Protein AF-A0AAD9XGZ4-F1 (afdb_monomer_lite)

Secondary structure (DSSP, 8-state):
-PPP--------PPPPPPPPGGGTT-S-SEEEETTTTEEEEEETTTEEEEEETTTTEEEEEEESS-----TT----EEEEEEEE-TTSSEEEEEEEEPPBTTBS-EEEEEEEEE-STT--EEEEEEEESTTTTSPEEEEEE-SSSSEEEEEETTS-EEEEE--TT---

Radius of gyration: 16.62 Å; chains: 1; bounding box: 54×34×38 Å

Sequence (168 aa):
MPSLEILKSISGIKFSCSLPEEYEGFGSGVAFDHSSALVALRTYNYRVQFYSLFDDHGISEVQVFERNHQPGDDVTVVVTLVALSQDGSMMSTVEVRLAEEGIGGLVCLKFWASESQNKKFTLSTIIYEPHRDARISAVAFHPTRPVSVSSSYGGDFKAILNDLNISC

InterPro domains:
  IPR057644 WD repeat-containing protein 75, second beta-propeller [PF23769] (36-160)

Organism: NCBI:txid168575

pLDDT: mean 82.31, std 13.0, range [37.31, 97.62]

Foldseek 3Di:
DDDDDDPDDADDDADAPDDPPVLVPAEDQWEAAQQQRWIWGHHPQQKTWIAHPVVRGTLDMDRNDDDDDDPPPPWDKDFRYWYAANNRQKIKIWIWTDADVNPDIWIKIWMWGQPDPSSDTDTDDIDICVPPPWDWRDKADDRPAQWIKTDTPVGDMDIDRNDPPPDD

Structure (mmCIF, N/CA/C/O backbone):
data_AF-A0AAD9XGZ4-F1
#
_entry.id   AF-A0AAD9XGZ4-F1
#
loop_
_atom_site.group_PDB
_atom_site.id
_atom_site.type_symbol
_atom_site.label_atom_id
_atom_site.label_alt_id
_atom_site.label_comp_id
_atom_site.label_asym_id
_atom_site.label_entity_id
_atom_site.label_seq_id
_atom_site.pdbx_PDB_ins_code
_atom_site.Cartn_x
_atom_site.Cartn_y
_atom_site.Cartn_z
_atom_site.occupancy
_atom_site.B_iso_or_equiv
_atom_site.auth_seq_id
_atom_site.auth_comp_id
_atom_site.auth_asym_id
_atom_site.auth_atom_id
_atom_site.pdbx_PDB_model_num
ATOM 1 N N . MET A 1 1 ? -33.937 -5.736 -3.585 1.00 68.31 1 MET A N 1
ATOM 2 C CA . MET A 1 1 ? -32.604 -5.495 -4.181 1.00 68.31 1 MET A CA 1
ATOM 3 C C . MET A 1 1 ? -31.877 -4.512 -3.281 1.00 68.31 1 MET A C 1
ATOM 5 O O . MET A 1 1 ? -32.551 -3.600 -2.815 1.00 68.31 1 MET A O 1
ATOM 9 N N . PRO A 1 2 ? -30.584 -4.693 -2.977 1.00 77.94 2 PRO A N 1
ATOM 10 C CA . PRO A 1 2 ? -29.831 -3.674 -2.250 1.00 77.94 2 PRO A CA 1
ATOM 11 C C . PRO A 1 2 ? -29.746 -2.398 -3.103 1.00 77.94 2 PRO A C 1
ATOM 13 O O . PRO A 1 2 ? -29.418 -2.474 -4.286 1.00 77.94 2 PRO A O 1
ATOM 16 N N . SER A 1 3 ? -30.092 -1.247 -2.526 1.00 84.62 3 SER A N 1
ATOM 17 C CA . SER A 1 3 ? -29.926 0.074 -3.143 1.00 84.62 3 SER A CA 1
ATOM 18 C C . SER A 1 3 ? -28.586 0.667 -2.716 1.00 84.62 3 SER A C 1
ATOM 20 O O . SER A 1 3 ? -28.264 0.659 -1.529 1.00 84.62 3 SER A O 1
ATOM 22 N N . LEU A 1 4 ? -27.807 1.169 -3.673 1.00 88.12 4 LEU A N 1
ATOM 23 C CA . LEU A 1 4 ? -26.573 1.909 -3.409 1.00 88.12 4 LEU A CA 1
ATOM 24 C C . LEU A 1 4 ? -26.882 3.408 -3.467 1.00 88.12 4 LEU A C 1
ATOM 26 O O . LEU A 1 4 ? -27.481 3.867 -4.437 1.00 88.12 4 LEU A O 1
ATOM 30 N N . GLU A 1 5 ? -26.474 4.156 -2.445 1.00 90.94 5 GLU A N 1
ATOM 31 C CA . GLU A 1 5 ? -26.660 5.607 -2.353 1.00 90.94 5 GLU A CA 1
ATOM 32 C C . GLU A 1 5 ? -25.336 6.277 -1.966 1.00 90.94 5 GLU A C 1
ATOM 34 O O . GLU A 1 5 ? -24.595 5.773 -1.119 1.00 90.94 5 GLU A O 1
ATOM 39 N N . ILE A 1 6 ? -25.027 7.415 -2.593 1.00 87.19 6 ILE A N 1
ATOM 40 C CA . ILE A 1 6 ? -23.882 8.245 -2.209 1.00 87.19 6 ILE A CA 1
ATOM 41 C C . ILE A 1 6 ? -24.307 9.089 -1.008 1.00 87.19 6 ILE A C 1
ATOM 43 O O . ILE A 1 6 ? -25.041 10.059 -1.158 1.00 87.19 6 ILE A O 1
ATOM 47 N N . LEU A 1 7 ? -23.826 8.726 0.182 1.00 83.44 7 LEU A N 1
ATOM 48 C CA . LEU A 1 7 ? -24.196 9.412 1.425 1.00 83.44 7 LEU A CA 1
ATOM 49 C C . LEU A 1 7 ? -23.436 10.726 1.643 1.00 83.44 7 LEU A C 1
ATOM 51 O O . LEU A 1 7 ? -23.966 11.659 2.241 1.00 83.44 7 LEU A O 1
ATOM 55 N N . LYS A 1 8 ? -22.173 10.798 1.207 1.00 80.31 8 LYS A N 1
ATOM 56 C CA . LYS A 1 8 ? -21.296 11.946 1.464 1.00 80.31 8 LYS A CA 1
ATOM 57 C C . LYS A 1 8 ? -20.211 12.057 0.397 1.00 80.31 8 LYS A C 1
ATOM 59 O O . LYS A 1 8 ? -19.667 11.047 -0.040 1.00 80.31 8 LYS A O 1
ATOM 64 N N . SER A 1 9 ? -19.874 13.292 0.027 1.00 82.31 9 SER A N 1
ATOM 65 C CA . SER A 1 9 ? -18.681 13.621 -0.759 1.00 82.31 9 SER A CA 1
ATOM 66 C C . SER A 1 9 ? -17.695 14.361 0.136 1.00 82.31 9 SER A C 1
ATOM 68 O O . SER A 1 9 ? -18.062 15.355 0.762 1.00 82.31 9 SER A O 1
ATOM 70 N N . ILE A 1 10 ? -16.461 13.871 0.202 1.00 77.50 10 ILE A N 1
ATOM 71 C CA . ILE A 1 10 ? -15.384 14.446 1.011 1.00 77.50 10 ILE A CA 1
ATOM 72 C C . ILE A 1 10 ? -14.401 15.150 0.073 1.00 77.50 10 ILE A C 1
ATOM 74 O O . ILE A 1 10 ? -13.942 14.561 -0.905 1.00 77.50 10 ILE A O 1
ATOM 78 N N . SER A 1 11 ? -14.088 16.409 0.377 1.00 72.12 11 SER A N 1
ATOM 79 C CA . SER A 1 11 ? -13.188 17.271 -0.400 1.00 72.12 11 SER A CA 1
ATOM 80 C C . SER A 1 11 ? -11.996 17.693 0.466 1.00 72.12 11 SER A C 1
ATOM 82 O O . SER A 1 11 ? -12.131 17.802 1.678 1.00 72.12 11 SER A O 1
ATOM 84 N N . GLY A 1 12 ? -10.831 17.964 -0.136 1.00 65.00 12 GLY A N 1
ATOM 85 C CA . GLY A 1 12 ? -9.631 18.405 0.604 1.00 65.00 12 GLY A CA 1
ATOM 86 C C . GLY A 1 12 ? -8.572 17.324 0.851 1.00 65.00 12 GLY A C 1
ATOM 87 O O . GLY A 1 12 ? -7.594 17.566 1.558 1.00 65.00 12 GLY A O 1
ATOM 88 N N . ILE A 1 13 ? -8.725 16.149 0.235 1.00 74.12 13 ILE A N 1
ATOM 89 C CA . ILE A 1 13 ? -7.641 15.169 0.109 1.00 74.12 13 ILE A CA 1
ATOM 90 C C . ILE A 1 13 ? -6.483 15.836 -0.646 1.00 74.12 13 ILE A C 1
ATOM 92 O O . ILE A 1 13 ? -6.701 16.486 -1.674 1.00 74.12 13 ILE A O 1
ATOM 96 N N . LYS A 1 14 ? -5.251 15.695 -0.142 1.00 72.19 14 LYS A N 1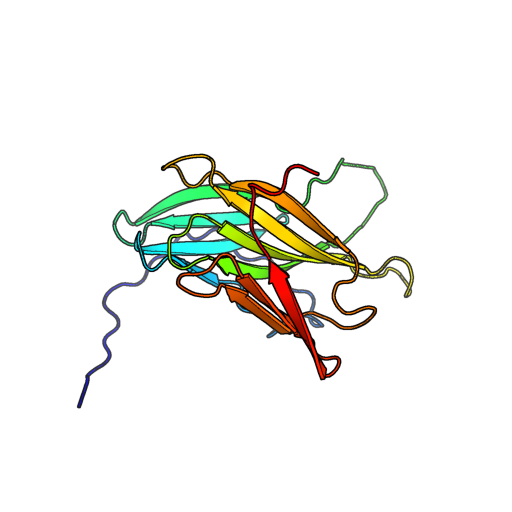
ATOM 97 C CA . LYS A 1 14 ? -4.068 16.231 -0.830 1.00 72.19 14 LYS A CA 1
ATOM 98 C C . LYS A 1 14 ? -3.973 15.578 -2.210 1.00 72.19 14 LYS A C 1
ATOM 100 O O . LYS A 1 14 ? -4.014 14.355 -2.306 1.00 72.19 14 LYS A O 1
ATOM 105 N N . PHE A 1 15 ? -3.846 16.389 -3.263 1.00 61.56 15 PHE A N 1
ATOM 106 C CA . PHE A 1 15 ? -3.835 15.902 -4.644 1.00 61.56 15 PHE A CA 1
ATOM 107 C C . PHE A 1 15 ? -2.858 14.732 -4.828 1.00 61.56 15 PHE A C 1
ATOM 109 O O . PHE A 1 15 ? -1.683 14.802 -4.447 1.00 61.56 15 PHE A O 1
ATOM 116 N N . SER A 1 16 ? -3.353 13.654 -5.436 1.00 57.56 16 SER A N 1
ATOM 117 C CA . SER A 1 16 ? -2.508 12.587 -5.956 1.00 57.56 16 SER A CA 1
ATOM 118 C C . SER A 1 16 ? -1.669 13.146 -7.100 1.00 57.56 16 SER A C 1
ATOM 120 O O . SER A 1 16 ? -2.205 13.816 -7.983 1.00 57.56 16 SER A O 1
ATOM 122 N N . CYS A 1 17 ? -0.369 12.852 -7.109 1.00 54.00 17 CYS A N 1
ATOM 123 C CA . CYS A 1 17 ? 0.466 13.134 -8.272 1.00 54.00 17 CYS A CA 1
ATOM 124 C C . CYS A 1 17 ? -0.127 12.430 -9.504 1.00 54.00 17 CYS A C 1
ATOM 126 O O . CYS A 1 17 ? -0.464 11.237 -9.408 1.00 54.00 17 CYS A O 1
ATOM 128 N N . SER A 1 18 ? -0.231 13.147 -10.629 1.00 58.06 18 SER A N 1
ATOM 129 C CA . SER A 1 18 ? -0.430 12.528 -11.940 1.00 58.06 18 SER A CA 1
ATOM 130 C C . SER A 1 18 ? 0.660 11.479 -12.112 1.00 58.06 18 SER A C 1
ATOM 132 O O . SER A 1 18 ? 1.850 11.782 -12.001 1.00 58.06 18 SER A O 1
ATOM 134 N N . LEU A 1 19 ? 0.246 10.225 -12.274 1.00 63.41 19 LEU A N 1
ATOM 135 C CA . LEU A 1 19 ? 1.188 9.172 -12.611 1.00 63.41 19 LEU A CA 1
ATOM 136 C C . LEU A 1 19 ? 1.764 9.507 -13.996 1.00 63.41 19 LEU A C 1
ATOM 138 O O . LEU A 1 19 ? 1.043 10.079 -14.812 1.00 63.41 19 LEU A O 1
ATOM 142 N N . PRO A 1 20 ? 3.039 9.191 -14.277 1.00 68.94 20 PRO A N 1
ATOM 143 C CA . PRO A 1 20 ? 3.502 9.173 -15.659 1.00 68.94 20 PRO A CA 1
ATOM 144 C C . PRO A 1 20 ? 2.539 8.319 -16.495 1.00 68.94 20 PRO A C 1
ATOM 146 O O . PRO A 1 20 ? 2.018 7.334 -15.973 1.00 68.94 20 PRO A O 1
ATOM 149 N N . GLU A 1 21 ? 2.317 8.668 -17.763 1.00 65.94 21 GLU A N 1
ATOM 150 C CA . GLU A 1 21 ? 1.323 8.026 -18.647 1.00 65.94 21 GLU A CA 1
ATOM 151 C C . GLU A 1 21 ? 1.441 6.487 -18.653 1.00 65.94 21 GLU A C 1
ATOM 153 O O . GLU A 1 21 ? 0.450 5.768 -18.595 1.00 65.94 21 GLU A O 1
ATOM 158 N N . GLU A 1 22 ? 2.667 5.963 -18.566 1.00 66.31 22 GLU A N 1
ATOM 159 C CA . GLU A 1 22 ? 2.972 4.526 -18.471 1.00 66.31 22 GLU A CA 1
ATOM 160 C C . GLU A 1 22 ? 2.443 3.816 -17.208 1.00 66.31 22 GLU A C 1
ATOM 162 O O . GLU A 1 22 ? 2.495 2.584 -17.113 1.00 66.31 22 GLU A O 1
ATOM 167 N N . TYR A 1 23 ? 2.012 4.584 -16.211 1.00 67.00 23 TYR A N 1
ATOM 168 C CA . TYR A 1 23 ? 1.480 4.143 -14.924 1.00 67.00 23 TYR A CA 1
ATOM 169 C C . TYR A 1 23 ? 0.049 4.654 -14.699 1.00 67.00 23 TYR A C 1
ATOM 171 O O . TYR A 1 23 ? -0.566 4.295 -13.693 1.00 67.00 23 TYR A O 1
ATOM 179 N N . GLU A 1 24 ? -0.521 5.439 -15.620 1.00 62.72 24 GLU A N 1
ATOM 180 C CA . GLU A 1 24 ? -1.932 5.819 -15.558 1.00 62.72 24 GLU A CA 1
ATOM 181 C C . GLU A 1 24 ? -2.832 4.579 -15.669 1.00 62.72 24 GLU A C 1
ATOM 183 O O . GLU A 1 24 ? -2.629 3.694 -16.495 1.00 62.72 24 GLU A O 1
ATOM 188 N N . GLY A 1 25 ? -3.821 4.481 -14.775 1.00 60.16 25 GLY A N 1
ATOM 189 C CA . GLY A 1 25 ? -4.722 3.326 -14.688 1.00 60.16 25 GLY A CA 1
ATOM 190 C C . GLY A 1 25 ? -4.160 2.115 -13.933 1.00 60.16 25 GLY A C 1
ATOM 191 O O . GLY A 1 25 ? -4.899 1.157 -13.698 1.00 60.16 25 GLY A O 1
ATOM 192 N N . PHE A 1 26 ? -2.898 2.154 -13.494 1.00 59.78 26 PHE A N 1
ATOM 193 C CA . PHE A 1 26 ? -2.288 1.061 -12.747 1.00 59.78 26 PHE A CA 1
ATOM 194 C C . PHE A 1 26 ? -2.330 1.303 -11.237 1.00 59.78 26 PHE A C 1
ATOM 196 O O . PHE A 1 26 ? -1.726 2.233 -10.708 1.00 59.78 26 PHE A O 1
ATOM 203 N N . GLY A 1 27 ? -3.001 0.381 -10.547 1.00 58.09 27 GLY A N 1
ATOM 204 C CA . GLY A 1 27 ? -2.954 0.243 -9.101 1.00 58.09 27 GLY A CA 1
ATOM 205 C C . GLY A 1 27 ? -4.003 1.035 -8.325 1.00 58.09 27 GLY A C 1
ATOM 206 O O . GLY A 1 27 ? -4.427 2.130 -8.687 1.00 58.09 27 GLY A O 1
ATOM 207 N N . SER A 1 28 ? -4.436 0.445 -7.211 1.00 65.56 28 SER A N 1
ATOM 208 C CA . SER A 1 28 ? -5.291 1.122 -6.247 1.00 65.56 28 SER A CA 1
ATOM 209 C C . SER A 1 28 ? -4.439 2.119 -5.463 1.00 65.56 28 SER A C 1
ATOM 211 O O . SER A 1 28 ? -3.741 1.754 -4.518 1.00 65.56 28 SER A O 1
ATOM 213 N N . GLY A 1 29 ? -4.490 3.398 -5.842 1.00 75.25 29 GLY A N 1
ATOM 214 C CA . GLY A 1 29 ? -3.898 4.499 -5.064 1.00 75.25 29 GLY A CA 1
ATOM 215 C C . GLY A 1 29 ? -4.593 4.750 -3.717 1.00 75.25 29 GLY A C 1
ATOM 216 O O . GLY A 1 29 ? -4.293 5.740 -3.050 1.00 75.25 29 GLY A O 1
ATOM 217 N N . VAL A 1 30 ? -5.537 3.878 -3.358 1.00 84.69 30 VAL A N 1
ATOM 218 C CA . VAL A 1 30 ? -6.431 3.955 -2.210 1.00 84.69 30 VAL A CA 1
ATOM 219 C C . VAL A 1 30 ? -6.439 2.598 -1.504 1.00 84.69 30 VAL A C 1
ATOM 221 O O . VAL A 1 30 ? -6.598 1.564 -2.150 1.00 84.69 30 VAL A O 1
ATOM 224 N N . ALA A 1 31 ? -6.315 2.585 -0.184 1.00 89.94 31 ALA A N 1
ATOM 225 C CA . ALA A 1 31 ? -6.565 1.409 0.644 1.00 89.94 31 ALA A CA 1
ATOM 226 C C . ALA A 1 31 ? -7.522 1.765 1.779 1.00 89.94 31 ALA A C 1
ATOM 228 O O . ALA A 1 31 ? -7.543 2.905 2.238 1.00 89.94 31 ALA A O 1
ATOM 229 N N . PHE A 1 32 ? -8.305 0.791 2.233 1.00 86.88 32 PHE A N 1
ATOM 230 C CA . PHE A 1 32 ? -9.317 0.992 3.263 1.00 86.88 32 PHE A CA 1
ATOM 231 C C . PHE A 1 32 ? -9.046 0.111 4.483 1.00 86.88 32 PHE A C 1
ATOM 233 O O . PHE A 1 32 ? -8.847 -1.095 4.353 1.00 86.88 32 PHE A O 1
ATOM 240 N N . ASP A 1 33 ? -9.049 0.726 5.664 1.00 84.38 33 ASP A N 1
ATOM 241 C CA . ASP A 1 33 ? -9.039 0.050 6.958 1.00 84.38 33 ASP A CA 1
ATOM 242 C C . ASP A 1 33 ? -10.484 -0.179 7.408 1.00 84.38 33 ASP A C 1
ATOM 244 O O . ASP A 1 33 ? -11.184 0.743 7.841 1.00 84.38 33 ASP A O 1
ATOM 248 N N . HIS A 1 34 ? -10.913 -1.434 7.335 1.00 76.62 34 HIS A N 1
ATOM 249 C CA . HIS A 1 34 ? -12.257 -1.847 7.719 1.00 76.62 34 HIS A CA 1
ATOM 250 C C . HIS A 1 34 ? -12.527 -1.734 9.224 1.00 76.62 34 HIS A C 1
ATOM 252 O O . HIS A 1 34 ? -13.690 -1.649 9.614 1.00 76.62 34 HIS A O 1
ATOM 258 N N . SER A 1 35 ? -11.492 -1.745 10.070 1.00 80.88 35 SER A N 1
ATOM 259 C CA . SER A 1 35 ? -11.654 -1.698 11.528 1.00 80.88 35 SER A CA 1
ATOM 260 C C . SER A 1 35 ? -11.945 -0.288 12.040 1.00 80.88 35 SER A C 1
ATOM 262 O O . SER A 1 35 ? -12.730 -0.108 12.968 1.00 80.88 35 SER A O 1
ATOM 264 N N . SER A 1 36 ? -11.317 0.709 11.417 1.00 80.69 36 SER A N 1
ATOM 265 C CA . SER A 1 36 ? -11.262 2.089 11.915 1.00 80.69 36 SER A CA 1
ATOM 266 C C . SER A 1 36 ? -11.912 3.096 10.953 1.00 80.69 36 SER A C 1
ATOM 268 O O . SER A 1 36 ? -11.860 4.297 11.199 1.00 80.69 36 SER A O 1
ATOM 270 N N . ALA A 1 37 ? -12.505 2.613 9.851 1.00 84.38 37 ALA A N 1
ATOM 271 C CA . ALA A 1 37 ? -13.036 3.413 8.742 1.00 84.38 37 ALA A CA 1
ATOM 272 C C . ALA A 1 37 ? -12.046 4.478 8.239 1.00 84.38 37 ALA A C 1
ATOM 274 O O . ALA A 1 37 ? -12.396 5.643 8.024 1.00 84.38 37 ALA A O 1
ATOM 275 N N . LEU A 1 38 ? -10.793 4.060 8.062 1.00 86.88 38 LEU A N 1
ATOM 276 C CA . LEU A 1 38 ? -9.726 4.922 7.567 1.00 86.88 38 LEU A CA 1
ATOM 277 C C . LEU A 1 38 ? -9.452 4.639 6.105 1.00 86.88 38 LEU A C 1
ATOM 279 O O . LEU A 1 38 ? -9.529 3.500 5.648 1.00 86.88 38 LEU A O 1
ATOM 283 N N . VAL A 1 39 ? -9.059 5.681 5.389 1.00 89.38 39 VAL A N 1
ATOM 284 C CA . VAL A 1 39 ? -8.574 5.559 4.020 1.00 89.38 39 VAL A CA 1
ATOM 285 C C . VAL A 1 39 ? -7.110 5.967 3.989 1.00 89.38 39 VAL A C 1
ATOM 287 O O . VAL A 1 39 ? -6.756 7.042 4.470 1.00 89.38 39 VAL A O 1
ATOM 290 N N . ALA A 1 40 ? -6.264 5.116 3.421 1.00 90.94 40 ALA A N 1
ATOM 291 C CA . ALA A 1 40 ? -4.907 5.467 3.037 1.00 90.94 40 ALA A CA 1
ATOM 292 C C . ALA A 1 40 ? -4.892 5.847 1.559 1.00 90.94 40 ALA A C 1
ATOM 294 O O . ALA A 1 40 ? -5.353 5.094 0.703 1.00 90.94 40 ALA A O 1
ATOM 295 N N . LEU A 1 41 ? -4.372 7.030 1.270 1.00 89.06 41 LEU A N 1
ATOM 296 C CA . LEU A 1 41 ? -4.393 7.654 -0.042 1.00 89.06 41 LEU A CA 1
ATOM 297 C C . LEU A 1 41 ? -2.971 8.008 -0.420 1.00 89.06 41 LEU A C 1
ATOM 299 O O . LEU A 1 41 ? -2.280 8.704 0.320 1.00 89.06 41 LEU A O 1
ATOM 303 N N . ARG A 1 42 ? -2.525 7.566 -1.587 1.00 87.44 42 ARG A N 1
ATOM 304 C CA . ARG A 1 42 ? -1.276 8.063 -2.157 1.00 87.44 42 ARG A CA 1
ATOM 305 C C . ARG A 1 42 ? -1.413 9.552 -2.489 1.00 87.44 42 ARG A C 1
ATOM 307 O O . ARG A 1 42 ? -2.325 9.945 -3.216 1.00 87.44 42 ARG A O 1
ATOM 314 N N . THR A 1 43 ? -0.456 10.356 -2.040 1.00 80.44 43 THR A N 1
ATOM 315 C CA . THR A 1 43 ? -0.387 11.804 -2.281 1.00 80.44 43 THR A CA 1
ATOM 316 C C . THR A 1 43 ? 0.907 12.189 -3.011 1.00 80.44 43 THR A C 1
ATOM 318 O O . THR A 1 43 ? 1.740 11.340 -3.348 1.00 80.44 43 THR A O 1
ATOM 321 N N . TYR A 1 44 ? 1.058 13.475 -3.339 1.00 72.38 44 TYR A N 1
ATOM 322 C CA . TYR A 1 44 ? 2.280 14.029 -3.935 1.00 72.38 44 TYR A CA 1
ATOM 323 C C . TYR A 1 44 ? 3.536 13.781 -3.067 1.00 72.38 44 TYR A C 1
ATOM 325 O O . TYR A 1 44 ? 3.438 13.518 -1.869 1.00 72.38 44 TYR A O 1
ATOM 333 N N . ASN A 1 45 ? 4.730 13.890 -3.663 1.00 72.75 45 ASN A N 1
ATOM 334 C CA . ASN A 1 45 ? 6.026 13.702 -2.989 1.00 72.75 45 ASN A CA 1
ATOM 335 C C . ASN A 1 45 ? 6.240 12.320 -2.348 1.00 72.75 45 ASN A C 1
ATOM 337 O O . ASN A 1 45 ? 6.891 12.231 -1.311 1.00 72.75 45 ASN A O 1
ATOM 341 N N . TYR A 1 46 ? 5.731 11.239 -2.946 1.00 82.81 46 TYR A N 1
ATOM 342 C CA . TYR A 1 46 ? 5.978 9.866 -2.466 1.00 82.81 46 TYR A CA 1
ATOM 343 C C . TYR A 1 46 ? 5.418 9.620 -1.058 1.00 82.81 46 TYR A C 1
ATOM 345 O O . TYR A 1 46 ? 6.045 8.963 -0.224 1.00 82.81 46 TYR A O 1
ATOM 353 N N . ARG A 1 47 ? 4.245 10.191 -0.775 1.00 86.69 47 ARG A N 1
ATOM 354 C CA . ARG A 1 47 ? 3.598 10.107 0.532 1.00 86.69 47 ARG A CA 1
ATOM 355 C C . ARG A 1 47 ? 2.304 9.308 0.483 1.00 86.69 47 ARG A C 1
ATOM 357 O O . ARG A 1 47 ? 1.677 9.159 -0.567 1.00 86.69 47 ARG A O 1
ATOM 364 N N . VAL A 1 48 ? 1.909 8.802 1.644 1.00 90.50 48 VAL A N 1
ATOM 365 C CA . VAL A 1 48 ? 0.598 8.200 1.888 1.00 90.50 48 VAL A CA 1
ATOM 366 C C . VAL A 1 48 ? -0.077 8.974 3.013 1.00 90.50 48 VAL A C 1
ATOM 368 O O . VAL A 1 48 ? 0.436 9.021 4.129 1.00 90.50 48 VAL A O 1
ATOM 371 N N . GLN A 1 49 ? -1.211 9.600 2.717 1.00 90.06 49 GLN A N 1
ATOM 372 C CA . GLN A 1 49 ? -2.060 10.291 3.680 1.00 90.06 49 GLN A CA 1
ATOM 373 C C . GLN A 1 49 ? -3.103 9.329 4.243 1.00 90.06 49 GLN A C 1
ATOM 375 O O . GLN A 1 49 ? -3.787 8.642 3.489 1.00 90.06 49 GLN A O 1
ATOM 380 N N . PHE A 1 50 ? -3.272 9.341 5.559 1.00 90.31 50 PHE A N 1
ATOM 381 C CA . PHE A 1 50 ? -4.353 8.648 6.249 1.00 90.31 50 PHE A CA 1
ATOM 382 C C . PHE A 1 50 ? -5.470 9.633 6.576 1.00 90.31 50 PHE A C 1
ATOM 384 O O . PHE A 1 50 ? -5.210 10.721 7.094 1.00 90.31 50 PHE A O 1
ATOM 391 N N . TYR A 1 51 ? -6.710 9.255 6.283 1.00 89.12 51 TYR A N 1
ATOM 392 C CA . TYR A 1 51 ? -7.892 10.098 6.443 1.00 89.12 51 TYR A CA 1
ATOM 393 C C . TYR A 1 51 ? -8.996 9.362 7.207 1.00 89.12 51 TYR A C 1
ATOM 395 O O . TYR A 1 51 ? -9.305 8.215 6.880 1.00 89.12 51 TYR A O 1
ATOM 403 N N . SER A 1 52 ? -9.596 10.024 8.202 1.00 87.62 52 SER A N 1
ATOM 404 C CA . SER A 1 52 ? -10.760 9.515 8.940 1.00 87.62 52 SER A CA 1
ATOM 405 C C . SER A 1 52 ? -12.043 9.813 8.177 1.00 87.62 52 SER A C 1
ATOM 407 O O . SER A 1 52 ? -12.365 10.979 7.949 1.00 87.62 52 SER A O 1
ATOM 409 N N . LEU A 1 53 ? -12.813 8.783 7.808 1.00 85.12 53 LEU A N 1
ATOM 410 C CA . LEU A 1 53 ? -14.132 8.997 7.199 1.00 85.12 53 LEU A CA 1
ATOM 411 C C . LEU A 1 53 ? -15.184 9.456 8.215 1.00 85.12 53 LEU A C 1
ATOM 413 O O . LEU A 1 53 ? -16.139 10.130 7.831 1.00 85.12 53 LEU A O 1
ATOM 417 N N . PHE A 1 54 ? -15.016 9.101 9.493 1.00 83.75 54 PHE A N 1
ATOM 418 C CA . PHE A 1 54 ? -15.932 9.507 10.559 1.00 83.75 54 PHE A CA 1
ATOM 419 C C . PHE A 1 54 ? -15.741 10.972 10.937 1.00 83.75 54 PHE A C 1
ATOM 421 O O . PHE A 1 54 ? -16.707 11.733 10.971 1.00 83.75 54 PHE A O 1
ATOM 428 N N . ASP A 1 55 ? -14.491 11.364 11.175 1.00 84.75 55 ASP A N 1
ATOM 429 C CA . ASP A 1 55 ? -14.156 12.691 11.695 1.00 84.75 55 ASP A CA 1
ATOM 430 C C . ASP A 1 55 ? -13.861 13.710 10.592 1.00 84.75 55 ASP A C 1
ATOM 432 O O . ASP A 1 55 ? -13.584 14.869 10.888 1.00 84.75 55 ASP A O 1
ATOM 436 N N . ASP A 1 56 ? -13.868 13.268 9.333 1.00 86.00 56 ASP A N 1
ATOM 437 C CA . ASP A 1 56 ? -13.677 14.102 8.148 1.00 86.00 56 ASP A CA 1
ATOM 438 C C . ASP A 1 56 ? -12.403 14.963 8.199 1.00 86.00 56 ASP A C 1
ATOM 440 O O . ASP A 1 56 ? -12.421 16.160 7.913 1.00 86.00 56 ASP A O 1
ATOM 444 N N . HIS A 1 57 ? -11.283 14.355 8.600 1.00 85.50 57 HIS A N 1
ATOM 445 C CA . HIS A 1 57 ? -9.983 15.020 8.608 1.00 85.50 57 HIS A CA 1
ATOM 446 C C . HIS A 1 57 ? -8.823 14.043 8.374 1.00 85.50 57 HIS A C 1
ATOM 448 O O . HIS A 1 57 ? -8.921 12.832 8.596 1.00 85.50 57 HIS A O 1
ATOM 454 N N . GLY A 1 58 ? -7.690 14.590 7.925 1.00 86.69 58 GLY A N 1
ATOM 455 C CA . GLY A 1 58 ? -6.441 13.844 7.784 1.00 86.69 58 GLY A CA 1
ATOM 456 C C . GLY A 1 58 ? -5.800 13.559 9.142 1.00 86.69 58 GLY A C 1
ATOM 457 O O . GLY A 1 58 ? -5.573 14.486 9.913 1.00 86.69 58 GLY A O 1
ATOM 458 N N . ILE A 1 59 ? -5.466 12.296 9.404 1.00 87.75 59 ILE A N 1
ATOM 459 C CA . ILE A 1 59 ? -4.863 11.840 10.665 1.00 87.75 59 ILE A CA 1
ATOM 460 C C . ILE A 1 59 ? -3.341 11.977 10.625 1.00 87.75 59 ILE A C 1
ATOM 462 O O . ILE A 1 59 ? -2.725 12.544 11.525 1.00 87.75 59 ILE A O 1
ATOM 466 N N . SER A 1 60 ? -2.718 11.417 9.590 1.00 88.31 60 SER A N 1
ATOM 467 C CA . SER A 1 60 ? -1.265 11.308 9.489 1.00 88.31 60 SER A CA 1
ATOM 468 C C . SER A 1 60 ? -0.814 11.240 8.032 1.00 88.31 60 SER A C 1
ATOM 470 O O . SER A 1 60 ? -1.617 11.100 7.105 1.00 88.31 60 SER A O 1
ATOM 472 N N . GLU A 1 61 ? 0.491 11.376 7.819 1.00 89.56 61 GLU A N 1
ATOM 473 C CA . GLU A 1 61 ? 1.117 11.211 6.514 1.00 89.56 61 GLU A CA 1
ATOM 474 C C . GLU A 1 61 ? 2.442 10.468 6.680 1.00 89.56 61 GLU A C 1
ATOM 476 O O . GLU A 1 61 ? 3.224 10.776 7.581 1.00 89.56 61 GLU A O 1
ATOM 481 N N . VAL A 1 62 ? 2.681 9.486 5.816 1.00 90.19 62 VAL A N 1
ATOM 482 C CA . VAL A 1 62 ? 3.882 8.647 5.821 1.00 90.19 62 VAL A CA 1
ATOM 483 C C . VAL A 1 62 ? 4.682 8.938 4.561 1.00 90.19 62 VAL A C 1
ATOM 485 O O . VAL A 1 62 ? 4.148 8.869 3.454 1.00 90.19 62 VAL A O 1
ATOM 488 N N . GLN A 1 63 ? 5.961 9.270 4.726 1.00 89.62 63 GLN A N 1
ATOM 489 C CA . GLN A 1 63 ? 6.910 9.424 3.626 1.00 89.62 63 GLN A CA 1
ATOM 490 C C . GLN A 1 63 ? 7.424 8.035 3.224 1.00 89.62 63 GLN A C 1
ATOM 492 O O . GLN A 1 63 ? 8.125 7.390 3.995 1.00 89.62 63 GLN A O 1
ATOM 497 N N . VAL A 1 64 ? 7.062 7.562 2.029 1.00 87.50 64 VAL A N 1
ATOM 498 C CA . VAL A 1 64 ? 7.411 6.210 1.544 1.00 87.50 64 VAL A CA 1
ATOM 499 C C . VAL A 1 64 ? 8.856 6.148 1.049 1.00 87.50 64 VAL A C 1
ATOM 501 O O . VAL A 1 64 ? 9.550 5.143 1.225 1.00 87.50 64 VAL A O 1
ATOM 504 N N . PHE A 1 65 ? 9.310 7.240 0.438 1.00 82.50 65 PHE A N 1
ATOM 505 C CA . PHE A 1 65 ? 10.645 7.378 -0.126 1.00 82.50 65 PHE A CA 1
ATOM 506 C C . PHE A 1 65 ? 11.320 8.631 0.432 1.00 82.50 65 PHE A C 1
ATOM 508 O O . PHE A 1 65 ? 10.826 9.741 0.225 1.00 82.50 65 PHE A O 1
ATOM 515 N N . GLU A 1 66 ? 12.433 8.470 1.145 1.00 69.81 66 GLU A N 1
ATOM 516 C CA . GLU A 1 66 ? 13.258 9.589 1.600 1.00 69.81 66 GLU A CA 1
ATOM 517 C C . GLU A 1 66 ? 14.204 10.010 0.473 1.00 69.81 66 GLU A C 1
ATOM 519 O O . GLU A 1 66 ? 15.074 9.246 0.059 1.00 69.81 66 GLU A O 1
ATOM 524 N N . ARG A 1 67 ? 14.040 11.234 -0.040 1.00 66.25 67 ARG A N 1
ATOM 525 C CA . ARG A 1 67 ? 14.992 11.829 -0.983 1.00 66.25 67 ARG A CA 1
ATOM 526 C C . ARG A 1 67 ? 15.928 12.752 -0.214 1.00 66.25 67 ARG A C 1
ATOM 528 O O . ARG A 1 67 ? 15.485 13.760 0.331 1.00 66.25 67 ARG A O 1
ATOM 535 N N . ASN A 1 68 ? 17.224 12.458 -0.244 1.00 59.78 68 ASN A N 1
ATOM 536 C CA . ASN A 1 68 ? 18.229 13.481 0.024 1.00 59.78 68 ASN A CA 1
ATOM 537 C C . ASN A 1 68 ? 18.291 14.382 -1.209 1.00 59.78 68 ASN A C 1
ATOM 539 O O . ASN A 1 68 ? 18.504 13.894 -2.316 1.00 59.78 68 ASN A O 1
ATOM 543 N N . HIS A 1 69 ? 18.047 15.682 -1.047 1.00 54.91 69 HIS A N 1
ATOM 544 C CA . HIS A 1 69 ? 18.135 16.618 -2.163 1.00 54.91 69 HIS A CA 1
ATOM 545 C C . HIS A 1 69 ? 19.588 16.687 -2.651 1.00 54.91 69 HIS A C 1
ATOM 547 O O . HIS A 1 69 ? 20.432 17.314 -2.012 1.00 54.91 69 HIS A O 1
ATOM 553 N N . GLN A 1 70 ? 19.875 16.021 -3.768 1.00 58.78 70 GLN A N 1
ATOM 554 C CA . GLN A 1 70 ? 21.135 16.137 -4.487 1.00 58.78 70 GLN A CA 1
ATOM 555 C C . GLN A 1 70 ? 20.883 16.917 -5.783 1.00 58.78 70 GLN A C 1
ATOM 557 O O . GLN A 1 70 ? 19.999 16.537 -6.556 1.00 58.78 70 GLN A O 1
ATOM 562 N N . PRO A 1 71 ? 21.602 18.029 -6.022 1.00 54.53 71 PRO A N 1
ATOM 563 C CA . PRO A 1 71 ? 21.477 18.772 -7.269 1.00 54.53 71 PRO A CA 1
ATOM 564 C C . PRO A 1 71 ? 21.855 17.873 -8.456 1.00 54.53 71 PRO A C 1
ATOM 566 O O . PRO A 1 71 ? 22.962 17.339 -8.478 1.00 54.53 71 PRO A O 1
ATOM 569 N N . GLY A 1 72 ? 20.954 17.727 -9.433 1.00 60.38 72 GLY A N 1
ATOM 570 C CA . GLY A 1 72 ? 21.190 16.974 -10.673 1.00 60.38 72 GLY A CA 1
ATOM 571 C C . GLY A 1 72 ? 20.716 15.514 -10.692 1.00 60.38 72 GLY A C 1
ATOM 572 O O . GLY A 1 72 ? 20.914 14.856 -11.703 1.00 60.38 72 GLY A O 1
ATOM 573 N N . ASP A 1 73 ? 20.098 15.011 -9.618 1.00 61.84 73 ASP A N 1
ATOM 574 C CA . ASP A 1 73 ? 19.567 13.639 -9.551 1.00 61.84 73 ASP A CA 1
ATOM 575 C C . ASP A 1 73 ? 18.044 13.642 -9.776 1.00 61.84 73 ASP A C 1
ATOM 577 O O . ASP A 1 73 ? 17.286 13.717 -8.810 1.00 61.84 73 ASP A O 1
ATOM 581 N N . ASP A 1 74 ? 17.570 13.614 -11.026 1.00 63.41 74 ASP A N 1
ATOM 582 C CA . ASP A 1 74 ? 16.137 13.684 -11.394 1.00 63.41 74 ASP A CA 1
ATOM 583 C C . ASP A 1 74 ? 15.404 12.332 -11.280 1.00 63.41 74 ASP A C 1
ATOM 585 O O . ASP A 1 74 ? 14.531 11.971 -12.070 1.00 63.41 74 ASP A O 1
ATOM 589 N N . VAL A 1 75 ? 15.684 11.599 -10.200 1.00 66.62 75 VAL A N 1
ATOM 590 C CA . VAL A 1 75 ? 15.052 10.304 -9.948 1.00 66.62 75 VAL A CA 1
ATOM 591 C C . VAL A 1 75 ? 13.553 10.468 -9.738 1.00 66.62 75 VAL A C 1
ATOM 593 O O . VAL A 1 75 ? 13.079 10.951 -8.701 1.00 66.62 75 VAL A O 1
ATOM 596 N N . THR A 1 76 ? 12.798 9.969 -10.711 1.00 76.69 76 THR A N 1
ATOM 597 C CA . THR A 1 76 ? 11.348 9.864 -10.617 1.00 76.69 76 THR A CA 1
ATOM 598 C C . THR A 1 76 ? 10.990 8.557 -9.918 1.00 76.69 76 THR A C 1
ATOM 600 O O . THR A 1 76 ? 11.167 7.466 -10.463 1.00 76.69 76 THR A O 1
ATOM 603 N N . VAL A 1 77 ? 10.491 8.665 -8.686 1.00 81.56 77 VAL A N 1
ATOM 604 C CA . VAL A 1 77 ? 9.919 7.534 -7.944 1.00 81.56 77 VAL A CA 1
ATOM 605 C C . VAL A 1 77 ? 8.405 7.626 -7.997 1.00 81.56 77 VAL A C 1
ATOM 607 O O . VAL A 1 77 ? 7.822 8.700 -7.952 1.00 81.56 77 VAL A O 1
ATOM 610 N N . VAL A 1 78 ? 7.728 6.496 -8.085 1.00 83.12 78 VAL A N 1
ATOM 611 C CA . VAL A 1 78 ? 6.273 6.462 -8.125 1.00 83.12 78 VAL A CA 1
ATOM 612 C C . VAL A 1 78 ? 5.777 5.421 -7.146 1.00 83.12 78 VAL A C 1
ATOM 614 O O . VAL A 1 78 ? 6.088 4.243 -7.277 1.00 83.12 78 VAL A O 1
ATOM 617 N N . VAL A 1 79 ? 4.964 5.837 -6.177 1.00 88.06 79 VAL A N 1
ATOM 618 C CA . VAL A 1 79 ? 4.174 4.883 -5.393 1.00 88.06 79 VAL A CA 1
ATOM 619 C C . VAL A 1 79 ? 3.014 4.436 -6.278 1.00 88.06 79 VAL A C 1
ATOM 621 O O . VAL A 1 79 ? 2.232 5.269 -6.724 1.00 88.06 79 VAL A O 1
ATOM 624 N N . THR A 1 80 ? 2.919 3.149 -6.585 1.00 87.88 80 THR A N 1
ATOM 625 C CA . THR A 1 80 ? 1.911 2.598 -7.511 1.00 87.88 80 THR A CA 1
ATOM 626 C C . THR A 1 80 ? 0.783 1.884 -6.779 1.00 87.88 80 THR A C 1
ATOM 628 O O . THR A 1 80 ? -0.354 1.885 -7.241 1.00 87.88 80 THR A O 1
ATOM 631 N N . LEU A 1 81 ? 1.068 1.311 -5.608 1.00 91.38 81 LEU A N 1
ATOM 632 C CA . LEU A 1 81 ? 0.092 0.580 -4.806 1.00 91.38 81 LEU A CA 1
ATOM 633 C C . LEU A 1 81 ? 0.236 0.921 -3.332 1.00 91.38 81 LEU A C 1
ATOM 635 O O . LEU A 1 81 ? 1.351 1.065 -2.823 1.00 91.38 81 LEU A O 1
ATOM 639 N N . VAL A 1 82 ? -0.905 0.972 -2.653 1.00 93.44 82 VAL A N 1
ATOM 640 C CA . VAL A 1 82 ? -1.012 0.968 -1.195 1.00 93.44 82 VAL A CA 1
ATOM 641 C C . VAL A 1 82 ? -2.008 -0.124 -0.823 1.00 93.44 82 VAL A C 1
ATOM 643 O O . VAL A 1 82 ? -3.059 -0.238 -1.450 1.00 93.44 82 VAL A O 1
ATOM 646 N N . ALA A 1 83 ? -1.692 -0.930 0.186 1.00 94.19 83 ALA A N 1
ATOM 647 C CA . ALA A 1 83 ? -2.634 -1.876 0.776 1.00 94.19 83 ALA A CA 1
ATOM 648 C C . ALA A 1 83 ? -2.518 -1.852 2.299 1.00 94.19 83 ALA A C 1
ATOM 650 O O . ALA A 1 83 ? -1.443 -1.596 2.846 1.00 94.19 83 ALA A O 1
ATOM 651 N N . LEU A 1 84 ? -3.631 -2.127 2.973 1.00 93.50 84 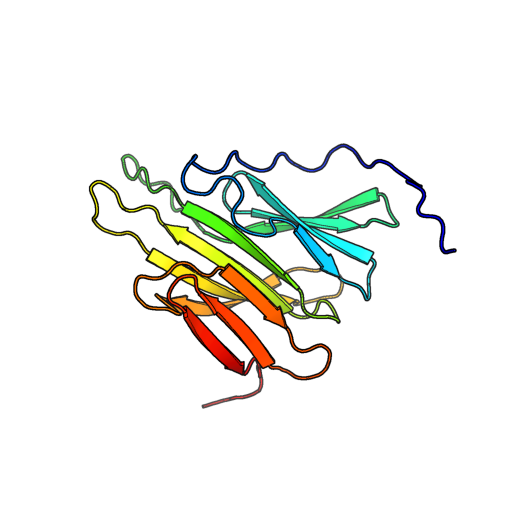LEU A N 1
ATOM 652 C CA . LEU A 1 84 ? -3.717 -2.215 4.424 1.00 93.50 84 LEU A CA 1
ATOM 653 C C . LEU A 1 84 ? -4.173 -3.612 4.829 1.00 93.50 84 LEU A C 1
ATOM 655 O O . LEU A 1 84 ? -4.949 -4.266 4.133 1.00 93.50 84 LEU A O 1
ATOM 659 N N . SER A 1 85 ? -3.668 -4.055 5.970 1.00 92.06 85 SER A N 1
ATOM 660 C CA . SER A 1 85 ? -4.198 -5.217 6.683 1.00 92.06 85 SER A CA 1
ATOM 661 C C . SER A 1 85 ? -5.587 -4.928 7.257 1.00 92.06 85 SER A C 1
ATOM 663 O O . SER A 1 85 ? -5.950 -3.776 7.489 1.00 92.06 85 SER A O 1
ATOM 665 N N . GLN A 1 86 ? -6.364 -5.986 7.497 1.00 88.50 86 GLN A N 1
ATOM 666 C CA . GLN A 1 86 ? -7.753 -5.893 7.959 1.00 88.50 86 GLN A CA 1
ATOM 667 C C . GLN A 1 86 ? -7.907 -5.151 9.298 1.00 88.50 86 GLN A C 1
ATOM 669 O O . GLN A 1 86 ? -8.918 -4.488 9.521 1.00 88.50 86 GLN A O 1
ATOM 674 N N . ASP A 1 87 ? -6.922 -5.280 10.186 1.00 86.19 87 ASP A N 1
ATOM 675 C CA . ASP A 1 87 ? -6.858 -4.603 11.487 1.00 86.19 87 ASP A CA 1
ATOM 676 C C . ASP A 1 87 ? -6.113 -3.253 11.424 1.00 86.19 87 ASP A C 1
ATOM 678 O O . ASP A 1 87 ? -5.951 -2.565 12.435 1.00 86.19 87 ASP A O 1
ATOM 682 N N . GLY A 1 88 ? -5.631 -2.875 10.236 1.00 88.31 88 GLY A N 1
ATOM 683 C CA . GLY A 1 88 ? -4.853 -1.667 10.003 1.00 88.31 88 GLY A CA 1
ATOM 684 C C . GLY A 1 88 ? -3.545 -1.605 10.796 1.00 88.31 88 GLY A C 1
ATOM 685 O O . GLY A 1 88 ? -3.057 -0.498 11.036 1.00 88.31 88 GLY A O 1
ATOM 686 N N . SER A 1 89 ? -3.007 -2.746 11.243 1.00 88.62 89 SER A N 1
ATOM 687 C CA . SER A 1 89 ? -1.724 -2.842 11.959 1.00 88.62 89 SER A CA 1
ATOM 688 C C . SER A 1 89 ? -0.525 -2.787 11.013 1.00 88.62 89 SER A C 1
ATOM 690 O O . SER A 1 89 ? 0.548 -2.307 11.373 1.00 88.62 89 SER A O 1
ATOM 692 N N . MET A 1 90 ? -0.723 -3.240 9.779 1.00 92.19 90 MET A N 1
ATOM 693 C CA . MET A 1 90 ? 0.262 -3.254 8.705 1.00 92.19 90 MET A CA 1
ATOM 694 C C . MET A 1 90 ? -0.217 -2.503 7.468 1.00 92.19 90 MET A C 1
ATOM 696 O O . MET A 1 90 ? -1.399 -2.555 7.109 1.00 92.19 90 MET A O 1
ATOM 700 N N . MET A 1 91 ? 0.743 -1.896 6.779 1.00 94.12 91 MET A N 1
ATOM 701 C CA . MET A 1 91 ? 0.605 -1.318 5.447 1.00 94.12 91 MET A CA 1
ATOM 702 C C . MET A 1 91 ? 1.663 -1.924 4.524 1.00 94.12 91 MET A C 1
ATOM 704 O O . MET A 1 91 ? 2.784 -2.201 4.949 1.00 94.12 91 MET A O 1
ATOM 708 N N . SER A 1 92 ? 1.338 -2.076 3.245 1.00 95.31 92 SER A N 1
ATOM 709 C CA . SER A 1 92 ? 2.332 -2.286 2.195 1.00 95.31 92 SER A CA 1
ATOM 710 C C . SER A 1 92 ? 2.254 -1.186 1.153 1.00 95.31 92 SER A C 1
ATOM 712 O O . SER A 1 92 ? 1.158 -0.749 0.794 1.00 95.31 92 SER A O 1
ATOM 714 N N . THR A 1 93 ? 3.401 -0.798 0.612 1.00 95.00 93 THR A N 1
ATOM 715 C CA . THR A 1 93 ? 3.494 0.135 -0.512 1.00 95.00 93 THR A CA 1
ATOM 716 C C . THR A 1 93 ? 4.373 -0.450 -1.602 1.00 95.00 93 THR A C 1
ATOM 718 O O . THR A 1 93 ? 5.410 -1.043 -1.300 1.00 95.00 93 THR A O 1
ATOM 721 N N . VAL A 1 94 ? 4.002 -0.236 -2.860 1.00 93.56 94 VAL A N 1
ATOM 722 C CA . VAL A 1 94 ? 4.872 -0.541 -4.001 1.00 93.56 94 VAL A CA 1
ATOM 723 C C . VAL A 1 94 ? 5.403 0.756 -4.567 1.00 93.56 94 VAL A C 1
ATOM 725 O O . VAL A 1 94 ? 4.623 1.626 -4.950 1.00 93.56 94 VAL A O 1
ATOM 728 N N . GLU A 1 95 ? 6.721 0.871 -4.630 1.00 90.44 95 GLU A N 1
ATOM 729 C CA . GLU A 1 95 ? 7.414 1.975 -5.280 1.00 90.44 95 GLU A CA 1
ATOM 730 C C . GLU A 1 95 ? 8.111 1.493 -6.548 1.00 90.44 95 GLU A C 1
ATOM 732 O O . GLU A 1 95 ? 8.633 0.379 -6.610 1.00 90.44 95 GLU A O 1
ATOM 737 N N . VAL A 1 96 ? 8.102 2.345 -7.563 1.00 87.75 96 VAL A N 1
ATOM 738 C CA . VAL A 1 96 ? 8.801 2.128 -8.818 1.00 87.75 96 VAL A CA 1
ATOM 739 C C . VAL A 1 96 ? 9.707 3.319 -9.059 1.00 87.75 96 VAL A C 1
ATOM 741 O O . VAL A 1 96 ? 9.233 4.442 -9.218 1.00 87.75 96 VAL A O 1
ATOM 744 N N . ARG A 1 97 ? 11.013 3.077 -9.068 1.00 87.12 97 ARG A N 1
ATOM 745 C CA . ARG A 1 97 ? 11.996 4.007 -9.608 1.00 87.12 97 ARG A CA 1
ATOM 746 C C . ARG A 1 97 ? 11.978 3.853 -11.122 1.00 87.12 97 ARG A C 1
ATOM 748 O O . ARG A 1 97 ? 12.186 2.746 -11.621 1.00 87.12 97 ARG A O 1
ATOM 755 N N . LEU A 1 98 ? 11.695 4.936 -11.837 1.00 82.19 98 LEU A N 1
ATOM 756 C CA . LEU A 1 98 ? 11.749 4.924 -13.294 1.00 82.19 98 LEU A CA 1
ATOM 757 C C . LEU A 1 98 ? 13.201 4.806 -13.749 1.00 82.19 98 LEU A C 1
ATOM 759 O O . LEU A 1 98 ? 14.092 5.416 -13.160 1.00 82.19 98 LEU A O 1
ATOM 763 N N . ALA A 1 99 ? 13.419 3.998 -14.783 1.00 78.06 99 ALA A N 1
ATOM 764 C CA . ALA A 1 99 ? 14.712 3.917 -15.435 1.00 78.06 99 ALA A CA 1
ATOM 765 C C . ALA A 1 99 ? 14.941 5.188 -16.258 1.00 78.06 99 ALA A C 1
ATOM 767 O O . ALA A 1 99 ? 14.074 5.574 -17.044 1.00 78.06 99 ALA A O 1
ATOM 768 N N . GLU A 1 100 ? 16.113 5.796 -16.127 1.00 75.44 100 GLU A N 1
ATOM 769 C CA . GLU A 1 100 ? 16.562 6.836 -17.050 1.00 75.44 100 GLU A CA 1
ATOM 770 C C . GLU A 1 100 ? 17.314 6.149 -18.188 1.00 75.44 100 GLU A C 1
ATOM 772 O O . GLU A 1 100 ? 18.232 5.366 -17.949 1.00 75.44 100 GLU A O 1
ATOM 777 N N . GLU A 1 101 ? 16.865 6.357 -19.429 1.00 73.44 101 GLU A N 1
ATOM 778 C CA . GLU A 1 101 ? 17.457 5.736 -20.629 1.00 73.44 101 GLU A CA 1
ATOM 779 C C . GLU A 1 101 ? 17.568 4.195 -20.553 1.00 73.44 101 GLU A C 1
ATOM 781 O O . GLU A 1 101 ? 18.433 3.574 -21.168 1.00 73.44 101 GLU A O 1
ATOM 786 N N . GLY A 1 102 ? 16.668 3.553 -19.797 1.00 66.62 102 GLY A N 1
ATOM 787 C CA . GLY A 1 102 ? 16.652 2.099 -19.604 1.00 66.62 102 GLY A CA 1
ATOM 788 C C . GLY A 1 102 ? 17.602 1.581 -18.519 1.00 66.62 102 GLY A C 1
ATOM 789 O O . GLY A 1 102 ? 17.706 0.369 -18.338 1.00 66.62 102 GLY A O 1
ATOM 790 N N . ILE A 1 103 ? 18.259 2.465 -17.763 1.00 69.56 103 ILE A N 1
ATOM 791 C CA . ILE A 1 103 ? 19.174 2.111 -16.674 1.00 69.56 103 ILE A CA 1
ATOM 792 C C . ILE A 1 103 ? 18.580 2.533 -15.323 1.00 69.56 103 ILE A C 1
ATOM 794 O O . ILE A 1 103 ? 18.007 3.609 -15.174 1.00 69.56 103 ILE A O 1
ATOM 798 N N . GLY A 1 104 ? 18.730 1.679 -14.305 1.00 71.38 104 GLY A N 1
ATOM 799 C CA . GLY A 1 104 ? 18.437 2.040 -12.911 1.00 71.38 104 GLY A CA 1
ATOM 800 C C . GLY A 1 104 ? 16.962 1.989 -12.499 1.00 71.38 104 GLY A C 1
ATOM 801 O O . GLY A 1 104 ? 16.625 2.464 -11.412 1.00 71.38 104 GLY A O 1
ATOM 802 N N . GLY A 1 105 ? 16.094 1.402 -13.329 1.00 84.25 105 GLY A N 1
ATOM 803 C CA . GLY A 1 105 ? 14.717 1.102 -12.946 1.00 84.25 105 GLY A CA 1
ATOM 804 C C . GLY A 1 105 ? 14.669 0.069 -11.823 1.00 84.25 105 GLY A C 1
ATOM 805 O O . GLY A 1 105 ? 15.458 -0.872 -11.815 1.00 84.25 105 GLY A O 1
ATOM 806 N N . LEU A 1 106 ? 13.765 0.252 -10.862 1.00 88.50 106 LEU A N 1
ATOM 807 C CA . LEU A 1 106 ? 13.669 -0.631 -9.699 1.00 88.50 106 LEU A CA 1
ATOM 808 C C . LEU A 1 106 ? 12.237 -0.683 -9.175 1.00 88.50 106 LEU A C 1
ATOM 810 O O . LEU A 1 106 ? 11.612 0.358 -8.988 1.00 88.50 106 LEU A O 1
ATOM 814 N N . VAL A 1 107 ? 11.738 -1.881 -8.880 1.00 91.31 107 VAL A N 1
ATOM 815 C CA . VAL A 1 107 ? 10.474 -2.074 -8.156 1.00 91.31 107 VAL A CA 1
ATOM 816 C C . VAL A 1 107 ? 10.794 -2.516 -6.735 1.00 91.31 107 VAL A C 1
ATOM 818 O O . VAL A 1 107 ? 11.474 -3.525 -6.548 1.00 91.31 107 VAL A O 1
ATOM 821 N N . CYS A 1 108 ? 10.268 -1.814 -5.732 1.00 93.75 108 CYS A N 1
ATOM 822 C CA . CYS A 1 108 ? 10.364 -2.244 -4.339 1.00 93.75 108 CYS A CA 1
ATOM 823 C C . CYS A 1 108 ? 8.974 -2.458 -3.745 1.00 93.75 108 CYS A C 1
ATOM 825 O O . CYS A 1 108 ? 8.078 -1.622 -3.885 1.00 93.75 108 CYS A O 1
ATOM 827 N N . LEU A 1 109 ? 8.820 -3.558 -3.014 1.00 95.56 109 LEU A N 1
ATOM 828 C CA . LEU A 1 109 ? 7.690 -3.795 -2.125 1.00 95.56 109 LEU A CA 1
ATOM 829 C C . LEU A 1 109 ? 8.139 -3.515 -0.692 1.00 95.56 109 LEU A C 1
ATOM 831 O O . LEU A 1 109 ? 9.035 -4.180 -0.174 1.00 95.56 109 LEU A O 1
ATOM 835 N N . LYS A 1 110 ? 7.518 -2.528 -0.053 1.00 95.62 110 LYS A N 1
ATOM 836 C CA . LYS A 1 110 ? 7.807 -2.131 1.326 1.00 95.62 110 LYS A CA 1
ATOM 837 C C . LYS A 1 110 ? 6.661 -2.523 2.243 1.00 95.62 110 LYS A C 1
ATOM 839 O O . LYS A 1 110 ? 5.500 -2.314 1.892 1.00 95.62 110 LYS A O 1
ATOM 844 N N . PHE A 1 111 ? 6.997 -3.031 3.422 1.00 95.50 111 PHE A N 1
ATOM 845 C CA . PHE A 1 111 ? 6.066 -3.294 4.513 1.00 95.50 111 PHE A CA 1
ATOM 846 C C . PHE A 1 111 ? 6.331 -2.346 5.667 1.00 95.50 111 PHE A C 1
ATOM 848 O O . PHE A 1 111 ? 7.478 -2.031 5.983 1.00 95.50 111 PHE A O 1
ATOM 855 N N . TRP A 1 112 ? 5.247 -1.910 6.292 1.00 94.69 112 TRP A N 1
ATOM 856 C CA . TRP A 1 112 ? 5.264 -0.939 7.365 1.00 94.69 112 TRP A CA 1
ATOM 857 C C . TRP A 1 112 ? 4.389 -1.430 8.511 1.00 94.69 112 TRP A C 1
ATOM 859 O O . TRP A 1 112 ? 3.277 -1.911 8.278 1.00 94.69 112 TRP A O 1
ATOM 869 N N . ALA A 1 113 ? 4.872 -1.271 9.737 1.00 92.56 113 ALA A N 1
ATOM 870 C CA . ALA A 1 113 ? 4.150 -1.613 10.954 1.00 92.56 113 ALA A CA 1
ATOM 871 C C . ALA A 1 113 ? 3.649 -0.341 11.648 1.00 92.56 113 ALA A C 1
ATOM 873 O O . ALA A 1 113 ? 4.367 0.657 11.717 1.00 92.56 113 ALA A O 1
ATOM 874 N N . SER A 1 114 ? 2.419 -0.368 12.155 1.00 89.19 114 SER A N 1
ATOM 875 C CA . SER A 1 114 ? 1.840 0.734 12.923 1.00 89.19 114 SER A CA 1
ATOM 876 C C . SER A 1 114 ? 2.385 0.731 14.354 1.00 89.19 114 SER A C 1
ATOM 878 O O . SER A 1 114 ? 2.231 -0.252 15.073 1.00 89.19 114 SER A O 1
ATOM 880 N N . GLU A 1 115 ? 2.976 1.840 1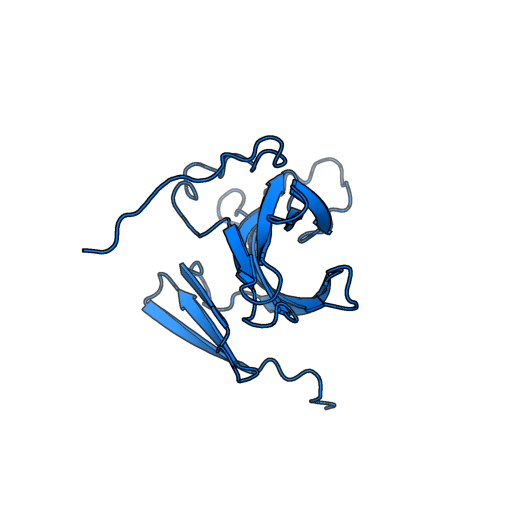4.798 1.00 77.88 115 GLU A N 1
ATOM 881 C CA . GLU A 1 115 ? 3.578 1.965 16.138 1.00 77.88 115 GLU A CA 1
ATOM 882 C C . GLU A 1 115 ? 2.573 2.323 17.246 1.00 77.88 115 GLU A C 1
ATOM 884 O O . GLU A 1 115 ? 2.871 2.183 18.430 1.00 77.88 115 GLU A O 1
ATOM 889 N N . SER A 1 116 ? 1.390 2.846 16.909 1.00 67.75 116 SER A N 1
ATOM 890 C CA . SER A 1 116 ? 0.420 3.327 17.907 1.00 67.75 116 SER A CA 1
ATOM 891 C C . SER A 1 116 ? -0.993 3.480 17.336 1.00 67.75 116 SER A C 1
ATOM 893 O O . SER A 1 116 ? -1.212 3.310 16.137 1.00 67.75 116 SER A O 1
ATOM 895 N N . GLN A 1 117 ? -1.951 3.880 18.184 1.00 64.75 117 GLN A N 1
ATOM 896 C CA . GLN A 1 117 ? -3.316 4.227 17.762 1.00 64.75 117 GLN A CA 1
ATOM 897 C C . GLN A 1 117 ? -3.370 5.398 16.763 1.00 64.75 117 GLN A C 1
ATOM 899 O O . GLN A 1 117 ? -4.317 5.494 15.993 1.00 64.75 117 GLN A O 1
ATOM 904 N N . ASN A 1 118 ? -2.334 6.245 16.706 1.00 67.88 118 ASN A N 1
ATOM 905 C CA . ASN A 1 118 ? -2.284 7.413 15.817 1.00 67.88 118 ASN A CA 1
ATOM 906 C C . ASN A 1 118 ? -1.878 7.075 14.370 1.00 67.88 118 ASN A C 1
ATOM 908 O O . ASN A 1 118 ? -1.541 7.983 13.611 1.00 67.88 118 ASN A O 1
ATOM 912 N N . LYS A 1 119 ? -1.858 5.783 13.998 1.00 76.44 119 LYS A N 1
ATOM 913 C CA . LYS A 1 119 ? -1.579 5.300 12.632 1.00 76.44 119 LYS A CA 1
ATOM 914 C C . LYS A 1 119 ? -0.302 5.925 12.059 1.00 76.44 119 LYS A C 1
ATOM 916 O O . LYS A 1 119 ? -0.254 6.436 10.939 1.00 76.44 119 LYS A O 1
ATOM 921 N N . LYS A 1 120 ? 0.736 5.919 12.897 1.00 86.50 120 LYS A N 1
ATOM 922 C CA . LYS A 1 120 ? 2.115 6.191 12.498 1.00 86.50 120 LYS A CA 1
ATOM 923 C C . LYS A 1 120 ? 2.726 4.874 12.069 1.00 86.50 120 LYS A C 1
ATOM 925 O O . LYS A 1 120 ? 2.704 3.927 12.850 1.00 86.50 120 LYS A O 1
ATOM 930 N N . PHE A 1 121 ? 3.239 4.830 10.850 1.00 90.88 121 PHE A N 1
ATOM 931 C CA . PHE A 1 121 ? 3.842 3.635 10.288 1.00 90.88 121 PHE A CA 1
ATOM 932 C C . PHE A 1 121 ? 5.352 3.784 10.214 1.00 90.88 121 PHE A C 1
ATOM 934 O O . PHE A 1 121 ? 5.850 4.797 9.723 1.00 90.88 121 PHE A O 1
ATOM 941 N N . THR A 1 122 ? 6.047 2.734 10.631 1.00 91.62 122 THR A N 1
ATOM 942 C CA . THR A 1 122 ? 7.500 2.614 10.536 1.00 91.62 122 THR A CA 1
ATOM 943 C C . THR A 1 122 ? 7.844 1.488 9.582 1.00 91.62 122 THR A C 1
ATOM 945 O O . THR A 1 122 ? 7.186 0.445 9.563 1.00 91.62 122 THR A O 1
ATOM 948 N N . LEU A 1 123 ? 8.852 1.721 8.745 1.00 92.81 123 LEU A N 1
ATOM 949 C CA . LEU A 1 123 ? 9.300 0.759 7.749 1.00 92.81 123 LEU A CA 1
ATOM 950 C C . LEU A 1 123 ? 9.869 -0.480 8.446 1.00 92.81 123 LEU A C 1
ATOM 952 O O . LEU A 1 123 ? 10.821 -0.369 9.216 1.00 92.81 123 LEU A O 1
ATOM 956 N N . SER A 1 124 ? 9.299 -1.650 8.168 1.00 92.12 124 SER A N 1
ATOM 957 C CA . SER A 1 124 ? 9.747 -2.919 8.747 1.00 92.12 124 SER A CA 1
ATOM 958 C C . SER A 1 124 ? 10.555 -3.755 7.761 1.00 92.12 124 SER A C 1
ATOM 960 O O . SER A 1 124 ? 11.507 -4.429 8.146 1.00 92.12 124 SER A O 1
ATOM 962 N N . THR A 1 125 ? 10.187 -3.754 6.479 1.00 93.50 125 THR A N 1
ATOM 963 C CA . THR A 1 125 ? 10.825 -4.620 5.479 1.00 93.50 125 THR A CA 1
ATOM 964 C C . THR A 1 125 ? 10.802 -3.976 4.104 1.00 93.50 125 THR A C 1
ATOM 966 O O . THR A 1 125 ? 9.811 -3.361 3.713 1.00 93.50 125 THR A O 1
ATOM 969 N N . ILE A 1 126 ? 11.886 -4.164 3.352 1.00 94.81 126 ILE A N 1
ATOM 970 C CA . ILE A 1 126 ? 11.986 -3.807 1.936 1.00 94.81 126 ILE A CA 1
ATOM 971 C C . ILE A 1 126 ? 12.333 -5.073 1.158 1.00 94.81 126 ILE A C 1
ATOM 973 O O . ILE A 1 126 ? 13.296 -5.762 1.491 1.00 94.81 126 ILE A O 1
ATOM 977 N N . ILE A 1 127 ? 11.565 -5.362 0.113 1.00 94.94 127 ILE A N 1
ATOM 978 C CA . ILE A 1 127 ? 11.850 -6.417 -0.855 1.00 94.94 127 ILE A CA 1
ATOM 979 C C . ILE A 1 127 ? 12.137 -5.741 -2.193 1.00 94.94 127 ILE A C 1
ATOM 981 O O . ILE A 1 127 ? 11.241 -5.149 -2.800 1.00 94.94 127 ILE A O 1
ATOM 985 N N . TYR A 1 128 ? 13.388 -5.828 -2.633 1.00 93.88 128 TYR A N 1
ATOM 986 C CA . TYR A 1 128 ? 13.826 -5.345 -3.938 1.00 93.88 128 TYR A CA 1
ATOM 987 C C . TYR A 1 128 ? 13.502 -6.372 -5.019 1.00 93.88 128 TYR A C 1
ATOM 989 O O . TYR A 1 128 ? 13.673 -7.572 -4.799 1.00 93.88 128 TYR A O 1
ATOM 997 N N . GLU A 1 129 ? 13.016 -5.891 -6.162 1.00 93.38 129 GLU A N 1
ATOM 998 C CA . GLU A 1 129 ? 12.700 -6.694 -7.349 1.00 93.38 129 GLU A CA 1
ATOM 999 C C . GLU A 1 129 ? 11.881 -7.952 -7.011 1.00 93.38 129 GLU A C 1
ATOM 1001 O O . GLU A 1 129 ? 12.244 -9.075 -7.386 1.00 93.38 129 GLU A O 1
ATOM 1006 N N . PRO A 1 130 ? 10.752 -7.802 -6.284 1.00 95.00 130 PRO A N 1
ATOM 1007 C CA . PRO A 1 130 ? 10.001 -8.936 -5.762 1.00 95.00 130 PRO A CA 1
ATOM 1008 C C . PRO A 1 130 ? 9.571 -9.890 -6.874 1.00 95.00 130 PRO A C 1
ATOM 1010 O O . PRO A 1 130 ? 9.501 -11.086 -6.626 1.00 95.00 130 PRO A O 1
ATOM 1013 N N . HIS A 1 131 ? 9.365 -9.410 -8.101 1.00 95.25 131 HIS A N 1
ATOM 1014 C CA . HIS A 1 131 ? 9.018 -10.223 -9.268 1.00 95.25 131 HIS A CA 1
ATOM 1015 C C . HIS A 1 131 ? 10.029 -10.065 -10.418 1.00 95.25 131 HIS A C 1
ATOM 1017 O O . HIS A 1 131 ? 9.647 -10.105 -11.586 1.00 95.25 131 HIS A O 1
ATOM 1023 N N . ARG A 1 132 ? 11.326 -9.912 -10.091 1.00 88.44 132 ARG A N 1
ATOM 1024 C CA . ARG A 1 132 ? 12.399 -9.616 -11.062 1.00 88.44 132 ARG A CA 1
ATOM 1025 C C . ARG A 1 132 ? 12.057 -8.335 -11.838 1.00 88.44 132 ARG A C 1
ATOM 1027 O O . ARG A 1 132 ? 11.780 -7.316 -11.215 1.00 88.44 132 ARG A O 1
ATOM 1034 N N . ASP A 1 133 ? 11.967 -8.435 -13.162 1.00 81.00 133 ASP A N 1
ATOM 1035 C CA . ASP A 1 133 ? 11.710 -7.324 -14.081 1.00 81.00 133 ASP A CA 1
ATOM 1036 C C . ASP A 1 133 ? 10.210 -6.987 -14.219 1.00 81.00 133 ASP A C 1
ATOM 1038 O O . ASP A 1 133 ? 9.831 -6.074 -14.955 1.00 81.00 133 ASP A O 1
ATOM 1042 N N . ALA A 1 134 ? 9.322 -7.731 -13.545 1.00 88.69 134 ALA A N 1
ATOM 1043 C CA . ALA A 1 134 ? 7.880 -7.534 -13.645 1.00 88.69 134 ALA A CA 1
ATOM 1044 C C . ALA A 1 134 ? 7.339 -6.556 -12.589 1.00 88.69 134 ALA A C 1
ATOM 1046 O O . ALA A 1 134 ? 7.661 -6.621 -11.401 1.00 88.69 134 ALA A O 1
ATOM 1047 N N . ARG A 1 135 ? 6.415 -5.688 -13.020 1.00 89.00 135 ARG A N 1
ATOM 1048 C CA . ARG A 1 135 ? 5.661 -4.791 -12.132 1.00 89.00 135 ARG A CA 1
ATOM 1049 C C . ARG A 1 135 ? 4.677 -5.586 -11.265 1.00 89.00 135 ARG A C 1
ATOM 1051 O O . ARG A 1 135 ? 4.074 -6.558 -1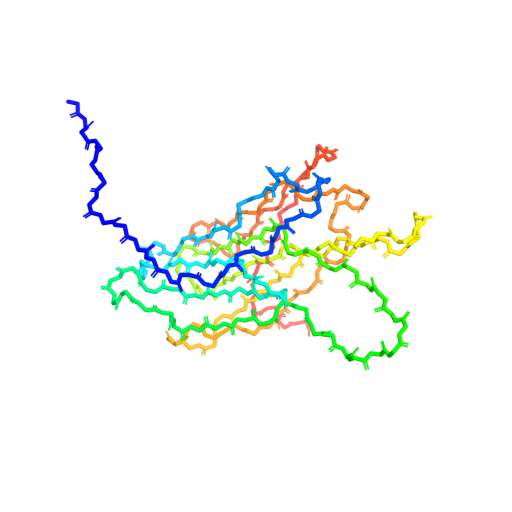1.729 1.00 89.00 135 ARG A O 1
ATOM 1058 N N . ILE A 1 136 ? 4.463 -5.128 -10.031 1.00 93.69 136 ILE A N 1
ATOM 1059 C CA . ILE A 1 136 ? 3.423 -5.668 -9.144 1.00 93.69 136 ILE A CA 1
ATOM 1060 C C . ILE A 1 136 ? 2.055 -5.173 -9.621 1.00 93.69 136 ILE A C 1
ATOM 1062 O O . ILE A 1 136 ? 1.861 -3.979 -9.842 1.00 93.69 136 ILE A O 1
ATOM 1066 N N . SER A 1 137 ? 1.108 -6.095 -9.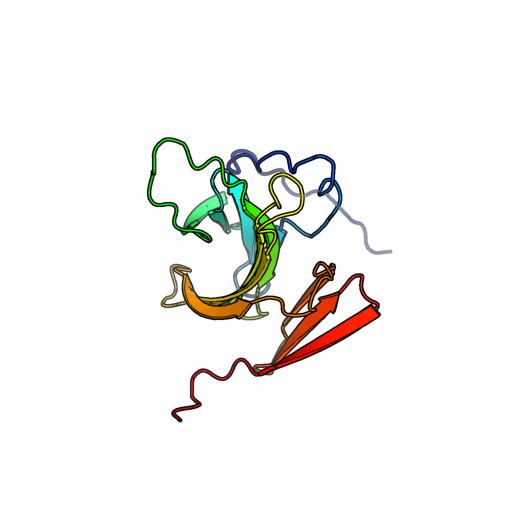769 1.00 93.06 137 SER A N 1
ATOM 1067 C CA . SER A 1 137 ? -0.274 -5.812 -10.159 1.00 93.06 137 SER A CA 1
ATOM 1068 C C . SER A 1 137 ? -1.202 -5.634 -8.958 1.00 93.06 137 SER A C 1
ATOM 1070 O O . SER A 1 137 ? -2.109 -4.806 -9.010 1.00 93.06 137 SER A O 1
ATOM 1072 N N . ALA A 1 138 ? -0.967 -6.365 -7.866 1.00 94.00 138 ALA A N 1
ATOM 1073 C CA . ALA A 1 138 ? -1.741 -6.243 -6.635 1.00 94.00 138 ALA A CA 1
ATOM 1074 C C . ALA A 1 138 ? -0.944 -6.715 -5.414 1.00 94.00 138 ALA A C 1
ATOM 1076 O O . ALA A 1 138 ? -0.029 -7.535 -5.524 1.00 94.00 138 ALA A O 1
ATOM 1077 N N . VAL A 1 139 ? -1.341 -6.219 -4.242 1.00 95.38 139 VAL A N 1
ATOM 1078 C CA . VAL A 1 139 ? -0.911 -6.732 -2.937 1.00 95.38 139 VAL A CA 1
ATOM 1079 C C . VAL A 1 139 ? -2.147 -6.885 -2.061 1.00 95.38 139 VAL A C 1
ATOM 1081 O O . VAL A 1 139 ? -2.979 -5.980 -2.005 1.00 95.38 139 VAL A O 1
ATOM 1084 N N . ALA A 1 140 ? -2.274 -8.020 -1.382 1.00 95.31 140 ALA A N 1
ATOM 1085 C CA . ALA A 1 140 ? -3.368 -8.289 -0.458 1.00 95.31 140 ALA A CA 1
ATOM 1086 C C . ALA A 1 140 ? -2.837 -8.889 0.843 1.00 95.31 140 ALA A C 1
ATOM 1088 O O . ALA A 1 140 ? -1.958 -9.751 0.835 1.00 95.31 140 ALA A O 1
ATOM 1089 N N . PHE A 1 141 ? -3.403 -8.459 1.965 1.00 94.69 141 PHE A N 1
ATOM 1090 C CA . PHE A 1 141 ? -3.156 -9.072 3.264 1.00 94.69 141 PHE A CA 1
ATOM 1091 C C . PHE A 1 141 ? -4.194 -10.159 3.529 1.00 94.69 141 PHE A C 1
ATOM 1093 O O . PHE A 1 141 ? -5.380 -9.988 3.242 1.00 94.69 141 PHE A O 1
ATOM 1100 N N . HIS A 1 142 ? -3.760 -11.277 4.105 1.00 94.44 142 HIS A N 1
ATOM 1101 C CA . HIS A 1 142 ? -4.686 -12.257 4.647 1.00 94.44 142 HIS A CA 1
ATOM 1102 C C . HIS A 1 142 ? -5.454 -11.618 5.820 1.00 94.44 142 HIS A C 1
ATOM 1104 O O . HIS A 1 142 ? -4.834 -10.977 6.668 1.00 94.44 142 HIS A O 1
ATOM 1110 N N . PRO A 1 143 ? -6.782 -11.805 5.929 1.00 90.38 143 PRO A N 1
ATOM 1111 C CA . PRO A 1 143 ? -7.602 -11.064 6.891 1.00 90.38 143 PRO A CA 1
ATOM 1112 C C . PRO A 1 143 ? -7.275 -11.360 8.362 1.00 90.38 143 PRO A C 1
ATOM 1114 O O . PRO A 1 143 ? -7.565 -10.544 9.227 1.00 90.38 143 PRO A O 1
ATOM 1117 N N . THR A 1 144 ? -6.715 -12.538 8.659 1.00 87.88 144 THR A N 1
ATOM 1118 C CA . THR A 1 144 ? -6.499 -13.013 10.043 1.00 87.88 144 THR A CA 1
ATOM 1119 C C . THR A 1 144 ? -5.154 -13.692 10.296 1.00 87.88 144 THR A C 1
ATOM 1121 O O . THR A 1 144 ? -4.925 -14.227 11.377 1.00 87.88 144 THR A O 1
ATOM 1124 N N . ARG A 1 145 ? -4.267 -13.749 9.300 1.00 90.56 145 ARG A N 1
ATOM 1125 C CA . ARG A 1 145 ? -2.971 -14.439 9.414 1.00 90.56 145 ARG A CA 1
ATOM 1126 C C . ARG A 1 145 ? -1.880 -13.454 9.027 1.00 90.56 145 ARG A C 1
ATOM 1128 O O . ARG A 1 145 ? -2.149 -12.611 8.172 1.00 90.56 145 ARG A O 1
ATOM 1135 N N . PRO A 1 146 ? -0.662 -13.581 9.575 1.00 90.75 146 PRO A N 1
ATOM 1136 C CA . PRO A 1 146 ? 0.457 -12.714 9.229 1.00 90.75 146 PRO A CA 1
ATOM 1137 C C . PRO A 1 146 ? 1.023 -13.108 7.860 1.00 90.75 146 PRO A C 1
ATOM 1139 O O . PRO A 1 146 ? 2.189 -13.446 7.735 1.00 90.75 146 PRO A O 1
ATOM 1142 N N . VAL A 1 147 ? 0.190 -13.139 6.824 1.00 94.25 147 VAL A N 1
ATOM 1143 C CA . VAL A 1 147 ? 0.574 -13.497 5.460 1.00 94.25 147 VAL A CA 1
ATOM 1144 C C . VAL A 1 147 ? 0.051 -12.421 4.528 1.00 94.25 147 VAL A C 1
ATOM 1146 O O . VAL A 1 147 ? -1.100 -12.002 4.641 1.00 94.25 147 VAL A O 1
ATOM 1149 N N . SER A 1 148 ? 0.880 -11.988 3.593 1.00 96.00 148 SER A N 1
ATOM 1150 C CA . SER A 1 148 ? 0.465 -11.184 2.450 1.00 96.00 148 SER A CA 1
ATOM 1151 C C . SER A 1 148 ? 0.780 -11.912 1.149 1.00 96.00 148 SER A C 1
ATOM 1153 O O . SER A 1 148 ? 1.583 -12.847 1.120 1.00 96.00 148 SER A O 1
ATOM 1155 N N . VAL A 1 149 ? 0.114 -11.514 0.072 1.00 97.44 149 VAL A N 1
ATOM 1156 C CA . VAL A 1 149 ? 0.380 -12.000 -1.280 1.00 97.44 149 VAL A CA 1
ATOM 1157 C C . VAL A 1 149 ? 0.606 -10.808 -2.194 1.00 97.44 149 VAL A C 1
ATOM 1159 O O . VAL A 1 149 ? -0.196 -9.876 -2.186 1.00 97.44 149 VAL A O 1
ATOM 1162 N N . SER A 1 150 ? 1.664 -10.857 -2.998 1.00 97.25 150 SER A N 1
ATOM 1163 C CA . SER A 1 150 ? 1.870 -9.960 -4.136 1.00 97.25 150 SER A CA 1
ATOM 1164 C C . SER A 1 150 ? 1.708 -10.732 -5.444 1.00 97.25 150 SER A C 1
ATOM 1166 O O . SER A 1 150 ? 2.185 -11.861 -5.557 1.00 97.25 150 SER A O 1
ATOM 1168 N N . SER A 1 151 ? 1.043 -10.145 -6.435 1.00 96.81 151 SER A N 1
ATOM 1169 C CA . SER A 1 151 ? 0.956 -10.679 -7.802 1.00 96.81 151 SER A CA 1
ATOM 1170 C C . SER A 1 151 ? 1.641 -9.743 -8.785 1.00 96.81 151 SER A C 1
ATOM 1172 O O . SER A 1 151 ? 1.718 -8.538 -8.540 1.00 96.81 151 SER A O 1
ATOM 1174 N N . SER A 1 152 ? 2.101 -10.269 -9.917 1.00 95.75 152 SER A N 1
ATOM 1175 C CA . SER A 1 152 ? 2.780 -9.484 -10.948 1.00 95.75 152 SER A CA 1
ATOM 1176 C C . SER A 1 152 ? 2.080 -9.551 -12.303 1.00 95.75 152 SER A C 1
ATOM 1178 O O . SER A 1 152 ? 1.286 -10.451 -12.581 1.00 95.75 152 SER A O 1
ATOM 1180 N N . TYR A 1 153 ? 2.423 -8.609 -13.180 1.00 91.88 153 TYR A N 1
ATOM 1181 C CA . TYR A 1 153 ? 2.103 -8.698 -14.610 1.00 91.88 153 TYR A CA 1
ATOM 1182 C C . TYR A 1 153 ? 2.971 -9.725 -15.361 1.00 91.88 153 TYR A C 1
ATOM 1184 O O . TYR A 1 153 ? 2.687 -10.034 -16.513 1.00 91.88 153 TYR A O 1
ATOM 1192 N N . GLY A 1 154 ? 4.001 -10.282 -14.714 1.00 93.56 154 GLY A N 1
ATOM 1193 C CA . GLY A 1 154 ? 4.840 -11.364 -15.238 1.00 93.56 154 GLY A CA 1
ATOM 1194 C C . GLY A 1 154 ? 4.220 -12.758 -15.095 1.00 93.56 154 GLY A C 1
ATOM 1195 O O . GLY A 1 154 ? 4.821 -13.735 -15.534 1.00 93.56 154 GLY A O 1
ATOM 1196 N N . GLY A 1 155 ? 3.024 -12.862 -14.502 1.00 94.94 155 GLY A N 1
ATOM 1197 C CA . GLY A 1 155 ? 2.284 -14.120 -14.386 1.00 94.94 155 GLY A CA 1
ATOM 1198 C C . GLY A 1 155 ? 2.648 -14.966 -13.165 1.00 94.94 155 GLY A C 1
ATOM 1199 O O . GLY A 1 155 ? 2.336 -16.155 -13.139 1.00 94.94 155 GLY A O 1
ATOM 1200 N N . ASP A 1 156 ? 3.284 -14.377 -12.151 1.00 96.88 156 ASP A N 1
ATOM 1201 C CA . ASP A 1 156 ? 3.600 -15.041 -10.887 1.00 96.88 156 ASP A CA 1
ATOM 1202 C C . ASP A 1 156 ? 2.997 -14.313 -9.674 1.00 96.88 156 ASP A C 1
ATOM 1204 O O . ASP A 1 156 ? 2.563 -13.159 -9.743 1.00 96.88 156 ASP A O 1
ATOM 1208 N N . PHE A 1 157 ? 2.959 -15.012 -8.541 1.00 97.62 157 PHE A N 1
ATOM 1209 C CA . PHE A 1 157 ? 2.606 -14.442 -7.246 1.00 97.62 157 PHE A CA 1
ATOM 1210 C C . PHE A 1 157 ? 3.564 -14.945 -6.166 1.00 97.62 157 PHE A C 1
ATOM 1212 O O . PHE A 1 157 ? 4.169 -16.012 -6.297 1.00 97.62 157 PHE A O 1
ATOM 1219 N N . LYS A 1 158 ? 3.691 -14.186 -5.078 1.00 97.44 158 LYS A N 1
ATOM 1220 C CA . LYS A 1 158 ? 4.526 -14.528 -3.925 1.00 97.44 158 LYS A CA 1
ATOM 1221 C C . LYS A 1 158 ? 3.736 -14.377 -2.643 1.00 97.44 158 LYS A C 1
ATOM 1223 O O . LYS A 1 158 ? 3.088 -13.358 -2.442 1.00 97.44 158 LYS A O 1
ATOM 1228 N N . ALA A 1 159 ? 3.802 -15.392 -1.787 1.00 96.50 159 ALA A N 1
ATOM 1229 C CA . ALA A 1 159 ? 3.305 -15.315 -0.422 1.00 96.50 159 ALA A CA 1
ATOM 1230 C C . ALA A 1 159 ? 4.448 -14.880 0.502 1.00 96.50 159 ALA A C 1
ATOM 1232 O O . ALA A 1 159 ? 5.539 -15.448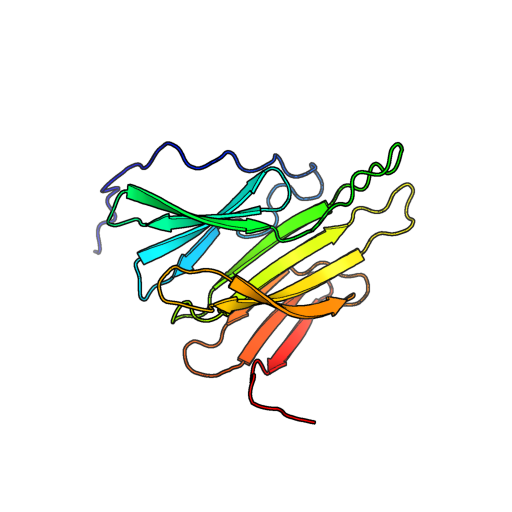 0.447 1.00 96.50 159 ALA A O 1
ATOM 1233 N N . ILE A 1 160 ? 4.195 -13.877 1.335 1.00 95.75 160 ILE A N 1
ATOM 1234 C CA . ILE A 1 160 ? 5.164 -13.291 2.262 1.00 95.75 160 ILE A CA 1
ATOM 1235 C C . ILE A 1 160 ? 4.628 -13.460 3.680 1.00 95.75 160 ILE A C 1
ATOM 1237 O O . ILE A 1 160 ? 3.480 -13.112 3.959 1.00 95.75 160 ILE A O 1
ATOM 1241 N N . LEU A 1 161 ? 5.448 -14.021 4.569 1.00 93.00 161 LEU A N 1
ATOM 1242 C CA . LEU A 1 161 ? 5.147 -14.112 5.994 1.00 93.00 161 LEU A CA 1
ATOM 1243 C C . LEU A 1 161 ? 5.548 -12.793 6.667 1.00 93.00 161 LEU A C 1
ATOM 1245 O O . LEU A 1 161 ? 6.688 -12.357 6.553 1.00 93.00 161 LEU A O 1
ATOM 1249 N N . ASN A 1 162 ? 4.605 -12.179 7.371 1.00 82.62 162 ASN A N 1
ATOM 1250 C CA . ASN A 1 162 ? 4.710 -10.856 7.980 1.00 82.62 162 ASN A CA 1
ATOM 1251 C C . ASN A 1 162 ? 4.908 -10.927 9.509 1.00 82.62 162 ASN A C 1
ATOM 1253 O O . ASN A 1 162 ? 4.420 -10.067 10.241 1.00 82.62 162 ASN A O 1
ATOM 1257 N N . ASP A 1 163 ? 5.540 -11.987 10.014 1.00 76.00 163 ASP A N 1
ATOM 1258 C CA . ASP A 1 163 ? 5.708 -12.186 11.455 1.00 76.00 163 ASP A CA 1
ATOM 1259 C C . ASP A 1 163 ? 6.902 -11.379 11.986 1.00 76.00 163 ASP A C 1
ATOM 1261 O O . ASP A 1 163 ? 8.057 -11.657 11.664 1.00 76.00 163 ASP A O 1
ATOM 1265 N N . LEU A 1 164 ? 6.611 -10.369 12.809 1.00 62.00 164 LEU A N 1
ATOM 1266 C CA . LEU A 1 164 ? 7.610 -9.509 13.452 1.00 62.00 164 LEU A CA 1
ATOM 1267 C C . LEU A 1 164 ? 8.338 -10.204 14.622 1.00 62.00 164 LEU A C 1
ATOM 1269 O O . LEU A 1 164 ? 9.275 -9.627 15.167 1.00 62.00 164 LEU A O 1
ATOM 1273 N N . ASN A 1 165 ? 7.943 -11.426 15.008 1.00 55.34 165 ASN A N 1
ATOM 1274 C CA . ASN A 1 165 ? 8.572 -12.189 16.096 1.00 55.34 165 ASN A CA 1
ATOM 1275 C C . ASN A 1 165 ? 9.656 -13.174 15.635 1.00 55.34 165 ASN A C 1
ATOM 1277 O O . ASN A 1 165 ? 10.126 -13.987 16.433 1.00 55.34 165 ASN A O 1
ATOM 1281 N N . ILE A 1 166 ? 10.079 -13.125 14.371 1.00 49.16 166 ILE A N 1
ATOM 1282 C CA . ILE A 1 166 ? 11.199 -13.946 13.904 1.00 49.16 166 ILE A CA 1
ATOM 1283 C C . ILE A 1 166 ? 12.504 -13.230 14.271 1.00 49.16 166 ILE A C 1
ATOM 1285 O O . ILE A 1 166 ? 13.095 -12.511 13.469 1.00 49.16 166 ILE A O 1
ATOM 1289 N N . SER A 1 167 ? 12.948 -13.409 15.513 1.00 37.31 167 SER A N 1
ATOM 1290 C CA . SER A 1 167 ? 14.343 -13.179 15.887 1.00 37.31 167 SER A CA 1
ATOM 1291 C C . SER A 1 167 ? 15.194 -14.301 15.283 1.00 37.31 167 SER A C 1
ATOM 1293 O O . SER A 1 167 ? 15.075 -15.448 15.720 1.00 37.31 167 SER A O 1
ATOM 1295 N N . CYS A 1 168 ? 15.998 -13.980 14.269 1.00 40.09 168 CYS A N 1
ATOM 1296 C CA . CYS A 1 168 ? 17.085 -14.843 13.798 1.00 40.09 168 CYS A CA 1
ATOM 1297 C C . CYS A 1 168 ? 18.275 -14.792 14.760 1.00 40.09 168 CYS A C 1
ATOM 1299 O O . CYS A 1 168 ? 18.585 -13.679 15.244 1.00 40.09 168 CYS A O 1
#